Protein AF-A0A6A7BR27-F1 (afdb_monomer_lite)

Sequence (158 aa):
LVDLARLPNAAHLDRIYPQTVAVDVLVAIITISATKTVTLRRRTPEVEMDIVEVLFGDETRSGFTVSFWLAPPNSARGKDGDVQQLRKTLGELRAGDLVLVRNIALHTWKGLVCGQSLARRWARNSTMLINLVDRPTVSESLLLKWERVKTWRDAFVG

Organism: NCBI:txid1314780

pLDDT: mean 91.54, std 7.61, range [58.69, 98.25]

Foldseek 3Di:
DDAPLPDDFQVVQVVPPPDWDWDKDKWFWADKDDWDWDWDPPDVVIFIWIWIWTWTHFLNDGGAIEIETAGPCPDPRVVDPQRVVVVVVSVVDDGGWIKIKGGWIWHDDPRGIYTYWDDCVVDVDTIDIDTCPDQDPDDPVVSVRNVRNNVVSVVPND

Structure (mmCIF, N/CA/C/O backbone):
data_AF-A0A6A7BR27-F1
#
_entry.id   AF-A0A6A7BR27-F1
#
loop_
_atom_site.group_PDB
_atom_site.id
_atom_site.type_symbol
_atom_site.label_atom_id
_atom_site.label_alt_id
_atom_site.label_comp_id
_atom_site.label_asym_id
_atom_site.label_entity_id
_atom_site.label_seq_id
_atom_site.pdbx_PDB_ins_code
_atom_site.Cartn_x
_atom_site.Cartn_y
_atom_site.Cartn_z
_atom_site.occupancy
_atom_site.B_iso_or_equiv
_atom_site.auth_seq_id
_atom_site.auth_comp_id
_atom_site.auth_asym_id
_atom_site.auth_atom_id
_atom_site.pdbx_PDB_model_num
ATOM 1 N N . LEU A 1 1 ? -13.333 4.710 -1.027 1.00 85.62 1 LEU A N 1
ATOM 2 C CA . LEU A 1 1 ? -12.273 3.792 -0.557 1.00 85.62 1 LEU A CA 1
ATOM 3 C C . LEU A 1 1 ? -12.890 2.462 -0.200 1.00 85.62 1 LEU A C 1
ATOM 5 O O . LEU A 1 1 ? -14.071 2.439 0.133 1.00 85.62 1 LEU A O 1
ATOM 9 N N . VAL A 1 2 ? -12.112 1.391 -0.280 1.00 93.88 2 VAL A N 1
ATOM 10 C CA . VAL A 1 2 ? -12.550 0.040 0.080 1.00 93.88 2 VAL A CA 1
ATOM 11 C C . VAL A 1 2 ? -11.876 -0.375 1.387 1.00 93.88 2 VAL A C 1
ATOM 13 O O . VAL A 1 2 ? -10.688 -0.120 1.567 1.00 93.88 2 VAL A O 1
ATOM 16 N N . ASP A 1 3 ? -12.638 -0.992 2.289 1.00 97.06 3 ASP A N 1
ATOM 17 C CA . ASP A 1 3 ? -12.096 -1.622 3.498 1.00 97.06 3 ASP A CA 1
ATOM 18 C C . ASP A 1 3 ? -11.385 -2.930 3.138 1.00 97.06 3 ASP A C 1
ATOM 20 O O . ASP A 1 3 ? -11.852 -3.673 2.267 1.00 97.06 3 ASP A O 1
ATOM 24 N N . LEU A 1 4 ? -10.295 -3.266 3.827 1.00 97.56 4 LEU A N 1
ATOM 25 C CA . LEU A 1 4 ? -9.501 -4.451 3.486 1.00 97.56 4 LEU A CA 1
ATOM 26 C C . LEU A 1 4 ? -10.282 -5.770 3.628 1.00 97.56 4 LEU A C 1
ATOM 28 O O . LEU A 1 4 ? -10.051 -6.712 2.864 1.00 97.56 4 LEU A O 1
ATOM 32 N N . ALA A 1 5 ? -11.248 -5.846 4.545 1.00 96.88 5 ALA A N 1
ATOM 33 C CA . ALA A 1 5 ? -12.137 -7.003 4.679 1.00 96.88 5 ALA A CA 1
ATOM 34 C C . ALA A 1 5 ? -13.110 -7.177 3.497 1.00 96.88 5 ALA A C 1
ATOM 36 O O . ALA A 1 5 ? -13.646 -8.264 3.297 1.00 96.88 5 ALA A O 1
ATOM 37 N N . ARG A 1 6 ? -13.338 -6.123 2.702 1.00 96.81 6 ARG A N 1
ATOM 38 C CA . ARG A 1 6 ? -14.268 -6.120 1.561 1.00 96.81 6 ARG A CA 1
ATOM 39 C C . ARG A 1 6 ? -13.585 -6.381 0.221 1.00 96.81 6 ARG A C 1
ATOM 41 O O . ARG A 1 6 ? -14.256 -6.359 -0.811 1.00 96.81 6 ARG A O 1
ATOM 48 N N . LEU A 1 7 ? -12.271 -6.608 0.217 1.00 96.81 7 LEU A N 1
ATOM 49 C CA . LEU A 1 7 ? -11.561 -7.010 -0.992 1.00 96.81 7 LEU A CA 1
ATOM 50 C C . LEU A 1 7 ? -12.117 -8.350 -1.513 1.00 96.81 7 LEU A C 1
ATOM 52 O O . LEU A 1 7 ? -12.438 -9.230 -0.709 1.00 96.81 7 LEU A O 1
ATOM 56 N N . PRO A 1 8 ? -12.223 -8.532 -2.843 1.00 96.38 8 PRO A N 1
ATOM 57 C CA . PRO A 1 8 ? -12.623 -9.811 -3.420 1.00 96.38 8 PRO A CA 1
ATOM 58 C C . PRO A 1 8 ? -11.665 -10.917 -2.978 1.00 96.38 8 PRO A C 1
ATOM 60 O O . PRO A 1 8 ? -10.472 -10.680 -2.804 1.00 96.38 8 PRO A O 1
ATOM 63 N N . ASN A 1 9 ? -12.181 -12.135 -2.816 1.00 95.81 9 ASN A N 1
ATOM 64 C CA . ASN A 1 9 ? -11.347 -13.284 -2.478 1.00 95.81 9 ASN A CA 1
ATOM 65 C C . ASN A 1 9 ? -10.515 -13.765 -3.685 1.00 95.81 9 ASN A C 1
ATOM 67 O O . ASN A 1 9 ? -10.783 -13.408 -4.834 1.00 95.81 9 ASN A O 1
ATOM 71 N N . ALA A 1 10 ? -9.518 -14.607 -3.410 1.00 96.06 10 ALA A N 1
ATOM 72 C CA . ALA A 1 10 ? -8.617 -15.159 -4.421 1.00 96.06 10 ALA A CA 1
ATOM 73 C C . ALA A 1 10 ? -9.360 -15.897 -5.547 1.00 96.06 10 ALA A C 1
ATOM 75 O O . ALA A 1 10 ? -9.119 -15.633 -6.719 1.00 96.06 10 ALA A O 1
ATOM 76 N N . ALA A 1 11 ? -10.336 -16.745 -5.199 1.00 96.31 11 ALA A N 1
ATOM 77 C CA . ALA A 1 11 ? -11.111 -17.504 -6.182 1.00 96.31 11 ALA A CA 1
ATOM 78 C C . ALA A 1 11 ? -11.867 -16.597 -7.170 1.00 96.31 11 ALA A C 1
ATOM 80 O O . ALA A 1 11 ? -11.979 -16.913 -8.354 1.00 96.31 11 ALA A O 1
ATOM 81 N N . HIS A 1 12 ? -12.375 -15.456 -6.699 1.00 95.88 12 HIS A N 1
ATOM 82 C CA . HIS A 1 12 ? -13.001 -14.465 -7.563 1.00 95.88 12 HIS A CA 1
ATOM 83 C C . HIS A 1 12 ? -11.985 -13.811 -8.503 1.00 95.88 12 HIS A C 1
ATOM 85 O O . HIS A 1 12 ? -12.254 -13.729 -9.699 1.00 95.88 12 HIS A O 1
ATOM 91 N N . LEU A 1 13 ? -10.832 -13.377 -7.983 1.00 96.06 13 LEU A N 1
ATOM 92 C CA . LEU A 1 13 ? -9.771 -12.758 -8.787 1.00 96.06 13 LEU A CA 1
ATOM 93 C C . LEU A 1 13 ? -9.234 -13.710 -9.864 1.00 96.06 13 LEU A C 1
ATOM 95 O O . LEU A 1 13 ? -9.057 -13.300 -11.010 1.00 96.06 13 LEU A O 1
ATOM 99 N N . ASP A 1 14 ? -9.054 -14.984 -9.524 1.00 95.12 14 ASP A N 1
ATOM 100 C CA . ASP A 1 14 ? -8.594 -16.011 -10.462 1.00 95.12 14 ASP A CA 1
ATOM 101 C C . ASP A 1 14 ? -9.625 -16.257 -11.573 1.00 95.12 14 ASP A C 1
ATOM 103 O O . ASP A 1 14 ? -9.264 -16.431 -12.735 1.00 95.12 14 ASP A O 1
ATOM 107 N N . ARG A 1 15 ? -10.924 -16.211 -11.243 1.00 96.38 15 ARG A N 1
ATOM 108 C CA . ARG A 1 15 ? -12.015 -16.416 -12.208 1.00 96.38 15 ARG A CA 1
ATOM 109 C C . ARG A 1 15 ? -12.123 -15.299 -13.245 1.00 96.38 15 ARG A C 1
ATOM 111 O O . ARG A 1 15 ? -12.536 -15.568 -14.370 1.00 96.38 15 ARG A O 1
ATOM 118 N N . ILE A 1 16 ? -11.834 -14.057 -12.867 1.00 94.44 16 ILE A N 1
ATOM 119 C CA . ILE A 1 16 ? -11.962 -12.901 -13.769 1.00 94.44 16 ILE A CA 1
ATOM 120 C C . ILE A 1 16 ? -10.686 -12.633 -14.573 1.00 94.44 16 ILE A C 1
ATOM 122 O O . ILE A 1 16 ? -10.695 -11.776 -15.453 1.00 94.44 16 ILE A O 1
ATOM 126 N N . TYR A 1 17 ? -9.596 -13.356 -14.308 1.00 88.94 17 TYR A N 1
ATOM 127 C CA . TYR A 1 17 ? -8.353 -13.227 -15.062 1.00 88.94 17 TYR A CA 1
ATOM 128 C C . TYR A 1 17 ? -8.597 -13.399 -16.580 1.00 88.94 17 TYR A C 1
ATOM 130 O O . TYR A 1 17 ? -9.304 -14.326 -16.979 1.00 88.94 17 TYR A O 1
ATOM 138 N N . PRO A 1 18 ? -8.026 -12.543 -17.456 1.00 89.38 18 PRO A N 1
ATOM 139 C CA . PRO A 1 18 ? -6.975 -11.549 -17.204 1.00 89.38 18 PRO A CA 1
ATOM 140 C C . PRO A 1 18 ? -7.460 -10.163 -16.738 1.00 89.38 18 PRO A C 1
ATOM 142 O O . PRO A 1 18 ? -6.651 -9.239 -16.658 1.00 89.38 18 PRO A O 1
ATOM 145 N N . GLN A 1 19 ? -8.747 -9.976 -16.433 1.00 91.19 19 GLN A N 1
ATOM 146 C CA . GLN A 1 19 ? -9.256 -8.702 -15.925 1.00 91.19 19 GLN A CA 1
ATOM 147 C C . GLN A 1 19 ? -8.707 -8.420 -14.519 1.00 91.19 19 GLN A C 1
ATOM 149 O O . GLN A 1 19 ? -8.888 -9.202 -13.590 1.00 91.19 19 GLN A O 1
ATOM 154 N N . THR A 1 20 ? -8.048 -7.274 -14.350 1.00 89.88 20 THR A N 1
ATOM 155 C CA . THR A 1 20 ? -7.496 -6.834 -13.061 1.00 89.88 20 THR A CA 1
ATOM 156 C C . THR A 1 20 ? -8.455 -5.887 -12.346 1.00 89.88 20 THR A C 1
ATOM 158 O O . THR A 1 20 ? -8.962 -4.936 -12.940 1.00 89.88 20 THR A O 1
ATOM 161 N N . VAL A 1 21 ? -8.657 -6.105 -11.046 1.00 93.62 21 VAL A N 1
ATOM 162 C CA . VAL A 1 21 ? -9.364 -5.163 -10.167 1.00 93.62 21 VAL A CA 1
ATOM 163 C C . VAL A 1 21 ? -8.352 -4.178 -9.592 1.00 93.62 21 VAL A C 1
ATOM 165 O O . VAL A 1 21 ? -7.338 -4.600 -9.041 1.00 93.62 21 VAL A O 1
ATOM 168 N N . ALA A 1 22 ? -8.628 -2.878 -9.703 1.00 94.00 22 ALA A N 1
ATOM 169 C CA . ALA A 1 22 ? -7.844 -1.831 -9.053 1.00 94.00 22 ALA A CA 1
ATOM 170 C C . ALA A 1 22 ? -8.644 -1.194 -7.910 1.00 94.00 22 ALA A C 1
ATOM 172 O O . ALA A 1 22 ? -9.835 -0.921 -8.072 1.00 94.00 22 ALA A O 1
ATOM 173 N N . VAL A 1 23 ? -8.000 -0.957 -6.767 1.00 95.88 23 VAL A N 1
ATOM 174 C CA . VAL A 1 23 ? -8.645 -0.399 -5.569 1.00 95.88 23 VAL A CA 1
ATOM 175 C C . VAL A 1 23 ? -7.879 0.787 -4.989 1.00 95.88 23 VAL A C 1
ATOM 177 O O . VAL A 1 23 ? -6.659 0.889 -5.132 1.00 95.88 23 VAL A O 1
ATOM 180 N N . ASP A 1 24 ? -8.623 1.645 -4.289 1.00 96.56 24 ASP A N 1
ATOM 181 C CA . ASP A 1 24 ? -8.106 2.733 -3.458 1.00 96.56 24 ASP A CA 1
ATOM 182 C C . ASP A 1 24 ? -8.406 2.412 -1.984 1.00 96.56 24 ASP A C 1
ATOM 184 O O . ASP A 1 24 ? -9.570 2.186 -1.620 1.00 96.56 24 ASP A O 1
ATOM 188 N N . VAL A 1 25 ? -7.379 2.425 -1.131 1.00 97.12 25 VAL A N 1
ATOM 189 C CA . VAL A 1 25 ? -7.465 2.048 0.291 1.00 97.12 25 VAL A CA 1
ATOM 190 C C . VAL A 1 25 ? -6.792 3.094 1.184 1.00 97.12 25 VAL A C 1
ATOM 192 O O . VAL A 1 25 ? -5.785 3.686 0.800 1.00 97.12 25 VAL A O 1
ATOM 195 N N . LEU A 1 26 ? -7.349 3.314 2.378 1.00 97.56 26 LEU A N 1
ATOM 196 C CA . LEU A 1 26 ? -6.702 4.068 3.457 1.00 97.56 26 LEU A CA 1
ATOM 197 C C . LEU A 1 26 ? -6.371 3.077 4.559 1.00 97.56 26 LEU A C 1
ATOM 199 O O . LEU A 1 26 ? -7.265 2.401 5.065 1.00 97.56 26 LEU A O 1
ATOM 203 N N . VAL A 1 27 ? -5.087 2.975 4.865 1.00 98.06 27 VAL A N 1
ATOM 204 C CA . VAL A 1 27 ? -4.505 1.901 5.669 1.00 98.06 27 VAL A CA 1
ATOM 205 C C . VAL A 1 27 ? -3.340 2.446 6.484 1.00 98.06 27 VAL A C 1
ATOM 207 O O . VAL A 1 27 ? -2.741 3.455 6.114 1.00 98.06 27 VAL A O 1
ATOM 210 N N . ALA A 1 28 ? -2.997 1.769 7.571 1.00 97.75 28 ALA A N 1
ATOM 211 C CA . ALA A 1 28 ? -1.753 2.007 8.282 1.00 97.75 28 ALA A CA 1
ATOM 212 C C . ALA A 1 28 ? -0.674 1.012 7.838 1.00 97.75 28 ALA A C 1
ATOM 214 O O . ALA A 1 28 ? -0.958 -0.136 7.469 1.00 97.75 28 ALA A O 1
ATOM 215 N N . ILE A 1 29 ? 0.577 1.466 7.863 1.00 97.81 29 ILE A N 1
ATOM 216 C CA . ILE A 1 29 ? 1.750 0.642 7.582 1.00 97.81 29 ILE A CA 1
ATOM 217 C C . ILE A 1 29 ? 2.083 -0.186 8.816 1.00 97.81 29 ILE A C 1
ATOM 219 O O . ILE A 1 29 ? 2.380 0.359 9.876 1.00 97.81 29 ILE A O 1
ATOM 223 N N . ILE A 1 30 ? 2.091 -1.506 8.658 1.00 97.50 30 ILE A N 1
ATOM 224 C CA . ILE A 1 30 ? 2.546 -2.438 9.691 1.00 97.50 30 ILE A CA 1
ATOM 225 C C . ILE A 1 30 ? 4.060 -2.616 9.570 1.00 97.50 30 ILE A C 1
ATOM 227 O O . ILE A 1 30 ? 4.791 -2.412 10.531 1.00 97.50 30 ILE A O 1
ATOM 231 N N . THR A 1 31 ? 4.548 -2.962 8.377 1.00 97.31 31 THR A N 1
ATOM 232 C CA . THR A 1 31 ? 5.983 -3.112 8.105 1.00 97.31 31 THR A CA 1
ATOM 233 C C . THR A 1 31 ? 6.327 -2.742 6.669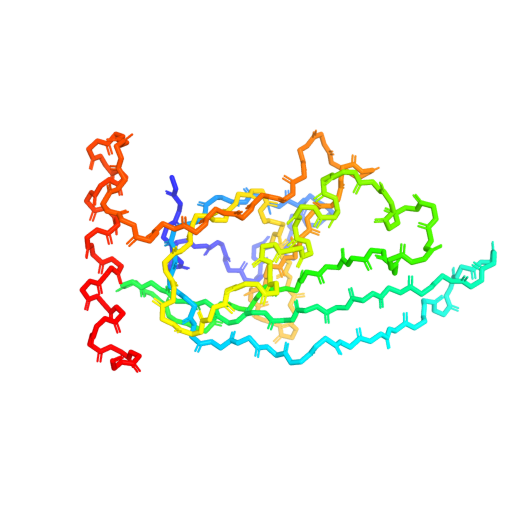 1.00 97.31 31 THR A C 1
ATOM 235 O O . THR A 1 31 ? 5.506 -2.853 5.758 1.00 97.31 31 THR A O 1
ATOM 238 N N . ILE A 1 32 ? 7.577 -2.328 6.466 1.00 97.44 32 ILE A N 1
ATOM 239 C CA . ILE A 1 32 ? 8.175 -2.092 5.151 1.00 97.44 32 ILE A CA 1
ATOM 240 C C . ILE A 1 32 ? 9.397 -3.001 5.050 1.00 97.44 32 ILE A C 1
ATOM 242 O O . ILE A 1 32 ? 10.280 -2.962 5.905 1.00 97.44 32 ILE A O 1
ATOM 246 N N . SER A 1 33 ? 9.439 -3.843 4.023 1.00 96.38 33 SER A N 1
ATOM 247 C CA . SER A 1 33 ? 10.587 -4.706 3.750 1.00 96.38 33 SER A CA 1
ATOM 248 C C . SER A 1 33 ? 11.710 -3.921 3.081 1.00 96.38 33 SER A C 1
ATOM 250 O O . SER A 1 33 ? 11.458 -2.980 2.328 1.00 96.38 33 SER A O 1
ATOM 252 N N . ALA A 1 34 ? 12.953 -4.355 3.299 1.00 93.38 34 ALA A N 1
ATOM 253 C CA . ALA A 1 34 ? 14.100 -3.807 2.585 1.00 93.38 34 ALA A CA 1
ATOM 254 C C . ALA A 1 34 ? 13.925 -3.946 1.063 1.00 93.38 34 ALA A C 1
ATOM 256 O O . ALA A 1 34 ? 13.432 -4.969 0.576 1.00 93.38 34 ALA A O 1
ATOM 257 N N . THR A 1 35 ? 14.355 -2.924 0.322 1.00 94.81 35 THR A N 1
ATOM 258 C CA . THR A 1 35 ? 14.321 -2.917 -1.142 1.00 94.81 35 THR A CA 1
ATOM 259 C C . THR A 1 35 ? 15.156 -4.064 -1.703 1.00 94.81 35 THR A C 1
ATOM 261 O O . THR A 1 35 ? 16.328 -4.213 -1.358 1.00 94.81 35 THR A O 1
ATOM 264 N N . LYS A 1 36 ? 14.565 -4.859 -2.596 1.00 94.44 36 LYS A N 1
ATOM 265 C CA . LYS A 1 36 ? 15.230 -5.963 -3.299 1.00 94.44 36 LYS A CA 1
ATOM 266 C C . LYS A 1 36 ? 15.354 -5.617 -4.777 1.00 94.44 36 LYS A C 1
ATOM 268 O O . LYS A 1 36 ? 14.340 -5.356 -5.417 1.00 94.44 36 LYS A O 1
ATOM 273 N N . THR A 1 37 ? 16.556 -5.675 -5.337 1.00 93.12 37 THR A N 1
ATOM 274 C CA . THR A 1 37 ? 16.752 -5.561 -6.789 1.00 93.12 37 THR A CA 1
ATOM 275 C C . THR A 1 37 ? 16.692 -6.950 -7.421 1.00 93.12 37 THR A C 1
ATOM 277 O O . THR A 1 37 ? 17.334 -7.887 -6.946 1.00 93.12 37 THR A O 1
ATOM 280 N N . VAL A 1 38 ? 15.895 -7.105 -8.478 1.00 92.38 38 VAL A N 1
ATOM 281 C CA . VAL A 1 38 ? 15.713 -8.368 -9.200 1.00 92.38 38 VAL A CA 1
ATOM 282 C C . VAL A 1 38 ? 15.909 -8.186 -10.700 1.00 92.38 38 VAL A C 1
ATOM 284 O O . VAL A 1 38 ? 15.449 -7.209 -11.290 1.00 92.38 38 VAL A O 1
ATOM 287 N N . THR A 1 39 ? 16.523 -9.178 -11.339 1.00 91.00 39 THR A N 1
ATOM 288 C CA . THR A 1 39 ? 16.685 -9.226 -12.797 1.00 91.00 39 THR A CA 1
ATOM 289 C C . THR A 1 39 ? 15.545 -10.023 -13.429 1.00 91.00 39 THR A C 1
ATOM 291 O O . THR A 1 39 ? 15.306 -11.191 -13.102 1.00 91.00 39 THR A O 1
ATOM 294 N N . LEU A 1 40 ? 14.813 -9.408 -14.358 1.00 87.88 40 LEU A N 1
ATOM 295 C CA . LEU A 1 40 ? 13.706 -10.048 -15.064 1.00 87.88 40 LEU A CA 1
ATOM 296 C C . LEU A 1 40 ? 14.236 -11.009 -16.142 1.00 87.88 40 LEU A C 1
ATOM 298 O O . LEU A 1 40 ? 14.568 -10.595 -17.249 1.00 87.88 40 LEU A O 1
ATOM 302 N N . ARG A 1 41 ? 14.222 -12.313 -15.838 1.00 77.69 41 ARG A N 1
ATOM 303 C CA . ARG A 1 41 ? 14.815 -13.414 -16.635 1.00 77.69 41 ARG A CA 1
ATOM 304 C C . ARG A 1 41 ? 14.304 -13.610 -18.077 1.00 77.69 41 ARG A C 1
ATOM 306 O O . ARG A 1 41 ? 14.809 -14.477 -18.776 1.00 77.69 41 ARG A O 1
ATOM 313 N N . ARG A 1 42 ? 13.262 -12.899 -18.525 1.00 71.56 42 ARG A N 1
ATOM 314 C CA . ARG A 1 42 ? 12.592 -13.131 -19.829 1.00 71.56 42 ARG A CA 1
ATOM 315 C C . ARG A 1 42 ? 12.475 -11.876 -20.700 1.00 71.56 42 ARG A C 1
ATOM 317 O O . ARG A 1 42 ? 11.532 -11.748 -21.479 1.00 71.56 42 ARG A O 1
ATOM 324 N N . ARG A 1 43 ? 13.389 -10.917 -20.554 1.00 68.94 43 ARG A N 1
ATOM 325 C CA . ARG A 1 43 ? 13.490 -9.763 -21.458 1.00 68.94 43 ARG A CA 1
ATOM 326 C C . ARG A 1 43 ? 14.897 -9.676 -22.037 1.00 68.94 43 ARG A C 1
ATOM 328 O O . ARG A 1 43 ? 15.858 -9.862 -21.304 1.00 68.94 43 ARG A O 1
ATOM 335 N N . THR A 1 44 ? 14.981 -9.387 -23.334 1.00 65.44 44 THR A N 1
ATOM 336 C CA . THR A 1 44 ? 16.229 -9.075 -24.038 1.00 65.44 44 THR A CA 1
ATOM 337 C C . THR A 1 44 ? 16.120 -7.635 -24.551 1.00 65.44 44 THR A C 1
ATOM 339 O O . THR A 1 44 ? 15.218 -7.364 -25.348 1.00 65.44 44 THR A O 1
ATOM 342 N N . PRO A 1 45 ? 16.963 -6.694 -24.087 1.00 75.56 45 PRO A N 1
ATOM 343 C CA . PRO A 1 45 ? 17.985 -6.854 -23.043 1.00 75.56 45 PRO A CA 1
ATOM 344 C C . PRO A 1 45 ? 17.383 -7.144 -21.655 1.00 75.56 45 PRO A C 1
ATOM 346 O O . PRO A 1 45 ? 16.198 -6.876 -21.424 1.00 75.56 45 PRO A O 1
ATOM 349 N N . GLU A 1 46 ? 18.199 -7.699 -20.751 1.00 81.31 46 GLU A N 1
ATOM 350 C CA . GLU A 1 46 ? 17.815 -7.934 -19.355 1.00 81.31 46 GLU A CA 1
ATOM 351 C C . GLU A 1 46 ? 17.356 -6.627 -18.701 1.00 81.31 46 GLU A C 1
ATOM 353 O O . GLU A 1 46 ? 17.895 -5.549 -18.956 1.00 81.31 46 GLU A O 1
ATOM 358 N N . VAL A 1 47 ? 16.314 -6.713 -17.874 1.00 85.81 47 VAL A N 1
ATOM 359 C CA . VAL A 1 47 ? 15.741 -5.545 -17.200 1.00 85.81 47 VAL A CA 1
ATOM 360 C C . VAL A 1 47 ? 15.748 -5.792 -15.704 1.00 85.81 47 VAL A C 1
ATOM 362 O O . VAL A 1 47 ? 15.093 -6.720 -15.234 1.00 85.81 47 VAL A O 1
ATOM 365 N N . GLU A 1 48 ? 16.437 -4.933 -14.968 1.00 91.19 48 GLU A N 1
ATOM 366 C CA . GLU A 1 48 ? 16.381 -4.894 -13.510 1.00 91.19 48 GLU A CA 1
ATOM 367 C C . GLU A 1 48 ? 15.152 -4.121 -13.019 1.00 91.19 48 GLU A C 1
ATOM 369 O O . GLU A 1 48 ? 14.656 -3.209 -13.692 1.00 91.19 48 GLU A O 1
ATOM 374 N N . MET A 1 49 ? 14.657 -4.495 -11.842 1.00 92.31 49 MET A N 1
ATOM 375 C CA . MET A 1 49 ? 13.596 -3.810 -11.107 1.00 92.31 49 MET A CA 1
ATOM 376 C C . MET A 1 49 ? 13.908 -3.829 -9.615 1.00 92.31 49 MET A C 1
ATOM 378 O O . MET A 1 49 ? 14.364 -4.843 -9.095 1.00 92.31 49 MET A O 1
ATOM 382 N N . ASP A 1 50 ? 13.582 -2.744 -8.927 1.00 94.38 50 ASP A N 1
ATOM 383 C CA . ASP A 1 50 ? 13.544 -2.700 -7.471 1.00 94.38 50 ASP A CA 1
ATOM 384 C C . ASP A 1 50 ? 12.139 -3.063 -6.986 1.00 94.38 50 ASP A C 1
ATOM 386 O O . ASP A 1 50 ? 11.138 -2.605 -7.543 1.00 94.38 50 ASP A O 1
ATOM 390 N N . ILE A 1 51 ? 12.065 -3.869 -5.933 1.00 95.62 51 ILE A N 1
ATOM 391 C CA . ILE A 1 51 ? 10.827 -4.273 -5.275 1.00 95.62 51 ILE A CA 1
ATOM 392 C C . ILE A 1 51 ? 10.871 -3.806 -3.825 1.00 95.62 51 ILE A C 1
ATOM 394 O O . ILE A 1 51 ? 11.804 -4.136 -3.092 1.00 95.62 51 ILE A O 1
ATOM 398 N N . VAL A 1 52 ? 9.830 -3.090 -3.407 1.00 96.94 52 VAL A N 1
ATOM 399 C CA . VAL A 1 52 ? 9.560 -2.771 -2.000 1.00 96.94 52 VAL A CA 1
ATOM 400 C C . VAL A 1 52 ? 8.253 -3.448 -1.607 1.00 96.94 52 VAL A C 1
ATOM 402 O O . VAL A 1 52 ? 7.222 -3.217 -2.236 1.00 96.94 52 VAL A O 1
ATOM 405 N N . GLU A 1 53 ? 8.284 -4.306 -0.592 1.00 97.44 53 GLU A N 1
ATOM 406 C CA . GLU A 1 53 ? 7.088 -4.983 -0.077 1.00 97.44 53 GLU A CA 1
ATOM 407 C C . GLU A 1 53 ? 6.612 -4.270 1.186 1.00 97.44 53 GLU A C 1
ATOM 409 O O . GLU A 1 53 ? 7.369 -4.143 2.149 1.00 97.44 53 GLU A O 1
ATOM 414 N N . VAL A 1 54 ? 5.362 -3.812 1.187 1.00 98.25 54 VAL A N 1
ATOM 415 C CA . VAL A 1 54 ? 4.750 -3.132 2.334 1.00 98.25 54 VAL A CA 1
ATOM 416 C C . VAL A 1 54 ? 3.582 -3.962 2.841 1.00 98.25 54 VAL A C 1
ATOM 418 O O . VAL A 1 54 ? 2.745 -4.419 2.059 1.00 98.25 54 VAL A O 1
ATOM 421 N N . LEU A 1 55 ? 3.534 -4.164 4.154 1.00 98.00 55 LEU A N 1
ATOM 422 C CA . LEU A 1 55 ? 2.430 -4.816 4.837 1.00 98.00 55 LEU A CA 1
ATOM 423 C C . LEU A 1 55 ? 1.491 -3.755 5.403 1.00 98.00 55 LEU A C 1
ATOM 425 O O . LEU A 1 55 ? 1.893 -2.946 6.238 1.00 98.00 55 LEU A O 1
ATOM 429 N N . PHE A 1 56 ? 0.238 -3.791 4.972 1.00 98.19 56 PHE A N 1
ATOM 430 C CA . PHE A 1 56 ? -0.797 -2.863 5.400 1.00 98.19 56 PHE A CA 1
ATOM 431 C C . PHE A 1 56 ? -1.844 -3.532 6.294 1.00 98.19 56 PHE A C 1
ATOM 433 O O . PHE A 1 56 ? -2.068 -4.750 6.238 1.00 98.19 56 PHE A O 1
ATOM 440 N N . GLY A 1 57 ? -2.528 -2.704 7.080 1.00 97.88 57 GLY A N 1
ATOM 441 C CA . GLY A 1 57 ? -3.733 -3.076 7.810 1.00 97.88 57 GLY A CA 1
ATOM 442 C C . GLY A 1 57 ? -4.682 -1.901 8.015 1.00 97.88 57 GLY A C 1
ATOM 443 O O . GLY A 1 57 ? -4.301 -0.737 7.886 1.00 97.88 57 GLY A O 1
ATOM 444 N N . ASP A 1 58 ? -5.933 -2.227 8.309 1.00 97.88 58 ASP A N 1
ATOM 445 C CA . ASP A 1 58 ? -6.964 -1.289 8.732 1.00 97.88 58 ASP A CA 1
ATOM 446 C C . ASP A 1 58 ? -7.807 -1.903 9.861 1.00 97.88 58 ASP A C 1
ATOM 448 O O . ASP A 1 58 ? -7.572 -3.035 10.290 1.00 97.88 58 ASP A O 1
ATOM 452 N N . GLU A 1 59 ? -8.817 -1.170 10.328 1.00 97.50 59 GLU A N 1
ATOM 453 C CA . GLU A 1 59 ? -9.713 -1.598 11.404 1.00 97.50 59 GLU A CA 1
ATOM 454 C C . GLU A 1 59 ? -10.526 -2.862 11.085 1.00 97.50 59 GLU A C 1
ATOM 456 O O . GLU A 1 59 ? -11.159 -3.428 11.973 1.00 97.50 59 GLU A O 1
ATOM 461 N N . THR A 1 60 ? -10.541 -3.298 9.823 1.00 97.62 60 THR A N 1
ATOM 462 C CA . THR A 1 60 ? -11.332 -4.439 9.353 1.00 97.62 60 THR A CA 1
ATOM 463 C C . THR A 1 60 ? -10.488 -5.682 9.098 1.00 97.62 60 THR A C 1
ATOM 465 O O . THR A 1 60 ? -10.985 -6.799 9.248 1.00 97.62 60 THR A O 1
ATOM 468 N N . ARG A 1 61 ? -9.227 -5.517 8.686 1.00 96.75 61 ARG A N 1
ATOM 469 C CA . ARG A 1 61 ? -8.315 -6.619 8.377 1.00 96.75 61 ARG A CA 1
ATOM 470 C C . ARG A 1 61 ? -6.864 -6.141 8.352 1.00 96.75 61 ARG A C 1
ATOM 472 O O . ARG A 1 61 ? -6.546 -5.096 7.796 1.00 96.75 61 ARG A O 1
ATOM 479 N N . SER A 1 62 ? -5.960 -6.976 8.855 1.00 96.19 62 SER A N 1
ATOM 480 C CA . SER A 1 62 ? -4.511 -6.809 8.709 1.00 96.19 62 SER A CA 1
ATOM 481 C C . SER A 1 62 ? -3.913 -7.831 7.735 1.00 96.19 62 SER A C 1
ATOM 483 O O . SER A 1 62 ? -4.592 -8.743 7.249 1.00 96.19 62 SER A O 1
ATOM 485 N N . GLY A 1 63 ? -2.626 -7.671 7.426 1.00 95.12 63 GLY A N 1
ATOM 486 C CA . GLY A 1 63 ? -1.881 -8.646 6.633 1.00 95.12 63 GLY A CA 1
ATOM 487 C C . GLY A 1 63 ? -2.047 -8.489 5.120 1.00 95.12 63 GLY A C 1
ATOM 488 O O . GLY A 1 63 ? -1.859 -9.453 4.381 1.00 95.12 63 GLY A O 1
ATOM 489 N N . PHE A 1 64 ? -2.428 -7.302 4.638 1.00 97.69 64 PHE A N 1
ATOM 490 C CA . PHE A 1 64 ? -2.537 -7.037 3.205 1.00 97.69 64 PHE A CA 1
ATOM 491 C C . PHE A 1 64 ? -1.185 -6.587 2.643 1.00 97.69 64 PHE A C 1
ATOM 493 O O . PHE A 1 64 ? -0.752 -5.457 2.865 1.00 97.69 64 PHE A O 1
ATOM 500 N N . THR A 1 65 ? -0.497 -7.478 1.930 1.00 97.94 65 THR A N 1
ATOM 501 C CA . THR A 1 65 ? 0.812 -7.184 1.331 1.00 97.94 65 THR A CA 1
ATOM 502 C C . THR A 1 65 ? 0.661 -6.542 -0.042 1.00 97.94 65 THR A C 1
ATOM 504 O O . THR A 1 65 ? -0.046 -7.065 -0.907 1.00 97.94 65 THR A O 1
ATOM 507 N N . VAL A 1 66 ? 1.379 -5.442 -0.265 1.00 98.06 66 VAL A N 1
ATOM 508 C CA . VAL A 1 66 ? 1.485 -4.777 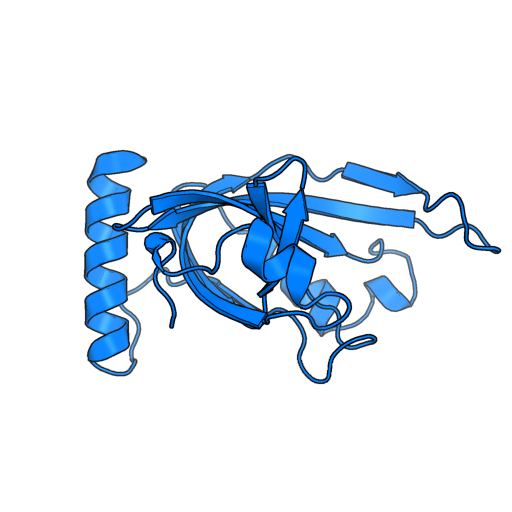-1.565 1.00 98.06 66 VAL A CA 1
ATOM 509 C C . VAL A 1 66 ? 2.944 -4.734 -2.000 1.00 98.06 66 VAL A C 1
ATOM 511 O O . VAL A 1 66 ? 3.805 -4.238 -1.274 1.00 98.06 66 VAL A O 1
ATOM 514 N N . SER A 1 67 ? 3.216 -5.225 -3.207 1.00 97.31 67 SER A N 1
ATOM 515 C CA . SER A 1 67 ? 4.534 -5.119 -3.839 1.00 97.31 67 SER A CA 1
ATOM 516 C C . SER A 1 67 ? 4.605 -3.889 -4.748 1.00 97.31 67 SER A C 1
ATOM 518 O O . SER A 1 67 ? 3.824 -3.769 -5.700 1.00 97.31 67 SER A O 1
ATOM 520 N N . PHE A 1 68 ? 5.556 -2.998 -4.488 1.00 96.31 68 PHE A N 1
ATOM 521 C CA . PHE A 1 68 ? 5.858 -1.840 -5.322 1.00 96.31 68 PHE A CA 1
ATOM 522 C C . PHE A 1 68 ? 7.028 -2.160 -6.243 1.00 96.31 68 PHE A C 1
ATOM 524 O O . PHE A 1 68 ? 8.137 -2.398 -5.774 1.00 96.31 68 PHE A O 1
ATOM 531 N N . TRP A 1 69 ? 6.774 -2.162 -7.549 1.00 93.81 69 TRP A N 1
ATOM 532 C CA . TRP A 1 69 ? 7.762 -2.469 -8.581 1.00 93.81 69 TRP A CA 1
ATOM 533 C C . TRP A 1 69 ? 8.239 -1.177 -9.230 1.00 93.81 69 TRP A C 1
ATOM 535 O O . TRP A 1 69 ? 7.476 -0.497 -9.921 1.00 93.81 69 TRP A O 1
ATOM 545 N N . LEU A 1 70 ? 9.508 -0.847 -9.025 1.00 92.44 70 LEU A N 1
ATOM 546 C CA . LEU A 1 70 ? 10.113 0.405 -9.452 1.00 92.44 70 LEU A CA 1
ATOM 547 C C . LEU A 1 70 ? 11.241 0.119 -10.437 1.00 92.44 70 LEU A C 1
ATOM 549 O O . LEU A 1 70 ? 12.059 -0.776 -10.236 1.00 92.44 70 LEU A O 1
ATOM 553 N N . ALA A 1 71 ? 11.326 0.916 -11.497 1.00 90.75 71 ALA A N 1
ATOM 554 C CA . ALA A 1 71 ? 12.515 0.885 -12.336 1.00 90.75 71 ALA A CA 1
ATOM 555 C C . ALA A 1 71 ? 13.733 1.390 -11.528 1.00 90.75 71 ALA A C 1
ATOM 557 O O . ALA A 1 71 ? 13.571 2.333 -10.740 1.00 90.75 71 ALA A O 1
ATOM 558 N N . PRO A 1 72 ? 14.939 0.817 -11.717 1.00 87.00 72 PRO A N 1
ATOM 559 C CA . PRO A 1 72 ? 16.145 1.253 -11.017 1.00 87.00 72 PRO A CA 1
ATOM 560 C C . PRO A 1 72 ? 16.419 2.737 -11.278 1.00 87.00 72 PRO A C 1
ATOM 562 O O . PRO A 1 72 ? 16.190 3.191 -12.406 1.00 87.00 72 PRO A O 1
ATOM 565 N N . PRO A 1 73 ? 16.943 3.493 -10.299 1.00 85.56 73 PRO A N 1
ATOM 566 C CA . PRO A 1 73 ? 17.046 4.954 -10.375 1.00 85.56 73 PRO A CA 1
ATOM 567 C C . PRO A 1 73 ? 17.928 5.431 -11.539 1.00 85.56 73 PRO A C 1
ATOM 569 O O . PRO A 1 73 ? 17.663 6.473 -12.133 1.00 85.56 73 PRO A O 1
ATOM 572 N N . ASN A 1 74 ? 18.922 4.626 -11.924 1.00 84.19 74 ASN A N 1
ATOM 573 C CA . ASN A 1 74 ? 19.854 4.937 -13.010 1.00 84.19 74 ASN A CA 1
ATOM 574 C C . ASN A 1 74 ? 19.297 4.622 -14.410 1.00 84.19 74 ASN A C 1
ATOM 576 O O . ASN A 1 74 ? 19.898 5.000 -15.415 1.00 84.19 74 ASN A O 1
ATOM 580 N N . SER A 1 75 ? 18.148 3.950 -14.506 1.00 85.00 75 SER A N 1
ATOM 581 C CA . SER A 1 75 ? 17.513 3.646 -15.789 1.00 85.00 75 SER A CA 1
ATOM 582 C C . SER A 1 75 ? 16.717 4.846 -16.318 1.00 85.00 75 SER A C 1
ATOM 584 O O . SER A 1 75 ? 16.209 5.655 -15.544 1.00 85.00 75 SER A O 1
ATOM 586 N N . ALA A 1 76 ? 16.523 4.941 -17.639 1.00 83.75 76 ALA A N 1
ATOM 587 C CA . ALA A 1 76 ? 15.678 5.988 -18.233 1.00 83.75 76 ALA A CA 1
ATOM 588 C C . ALA A 1 76 ? 14.258 6.010 -17.632 1.00 83.75 76 ALA A C 1
ATOM 590 O O . ALA A 1 76 ? 13.681 7.072 -17.438 1.00 83.75 76 ALA A O 1
ATOM 591 N N . ARG A 1 77 ? 13.725 4.832 -17.276 1.00 81.06 77 ARG A N 1
ATOM 592 C CA . ARG A 1 77 ? 12.424 4.680 -16.606 1.00 81.06 77 ARG A CA 1
ATOM 593 C C . ARG A 1 77 ? 12.464 5.053 -15.130 1.00 81.06 77 ARG A C 1
ATOM 595 O O . ARG A 1 77 ? 11.454 5.477 -14.590 1.00 81.06 77 ARG A O 1
ATOM 602 N N . GLY A 1 78 ? 13.610 4.878 -14.481 1.00 81.62 78 GLY A N 1
ATOM 603 C CA . GLY A 1 78 ? 13.824 5.323 -13.113 1.00 81.62 78 GLY A CA 1
ATOM 604 C C . GLY A 1 78 ? 13.756 6.834 -12.997 1.00 81.62 78 GLY A C 1
ATOM 605 O O . GLY A 1 78 ? 13.339 7.318 -11.963 1.00 81.62 78 GLY A O 1
ATOM 606 N N . LYS A 1 79 ? 14.112 7.576 -14.052 1.00 84.12 79 LYS A N 1
ATOM 607 C CA . LYS A 1 79 ? 14.058 9.047 -14.098 1.00 84.12 79 LYS A CA 1
ATOM 608 C C . LYS A 1 79 ? 12.654 9.618 -14.335 1.00 84.12 79 LYS A C 1
ATOM 610 O O . LYS A 1 79 ? 12.505 10.835 -14.348 1.00 84.12 79 LYS A O 1
ATOM 615 N N . ASP A 1 80 ? 11.647 8.769 -14.537 1.00 86.88 80 ASP A N 1
ATOM 616 C CA . ASP A 1 80 ? 10.256 9.206 -14.645 1.00 86.88 80 ASP A CA 1
ATOM 617 C C . ASP A 1 80 ? 9.797 9.864 -13.333 1.00 86.88 80 ASP A C 1
ATOM 619 O O . ASP A 1 80 ? 10.055 9.341 -12.246 1.00 86.88 80 ASP A O 1
ATOM 623 N N . GLY A 1 81 ? 9.137 11.021 -13.433 1.00 85.75 81 GLY A N 1
ATOM 624 C CA . GLY A 1 81 ? 8.761 11.828 -12.269 1.00 85.75 81 GLY A CA 1
ATOM 625 C C . GLY A 1 81 ? 7.827 11.097 -11.305 1.00 85.75 81 GLY A C 1
ATOM 626 O O . GLY A 1 81 ? 8.034 11.167 -10.094 1.00 85.75 81 GLY A O 1
ATOM 627 N N . ASP A 1 82 ? 6.863 10.328 -11.827 1.00 85.38 82 ASP A N 1
ATOM 628 C CA . ASP A 1 82 ? 5.919 9.564 -11.003 1.00 85.38 82 ASP A CA 1
ATOM 629 C C . ASP A 1 82 ? 6.658 8.436 -10.255 1.00 85.38 82 ASP A C 1
ATOM 631 O O . ASP A 1 82 ? 6.418 8.199 -9.069 1.00 85.38 82 ASP A O 1
ATOM 635 N N . VAL A 1 83 ? 7.607 7.766 -10.924 1.00 88.25 83 VAL A N 1
ATOM 636 C CA . VAL A 1 83 ? 8.442 6.708 -10.323 1.00 88.25 83 VAL A CA 1
ATOM 637 C C . VAL A 1 83 ? 9.377 7.269 -9.250 1.00 88.25 83 VAL A C 1
ATOM 639 O O . VAL A 1 83 ? 9.503 6.663 -8.184 1.00 88.25 83 VAL A O 1
ATOM 642 N N . GLN A 1 84 ? 10.019 8.414 -9.498 1.00 90.25 84 GLN A N 1
ATOM 643 C CA . GLN A 1 84 ? 10.883 9.080 -8.516 1.00 90.25 84 GLN A CA 1
ATOM 644 C C . GLN A 1 84 ? 10.094 9.556 -7.302 1.00 90.25 84 GLN A C 1
ATOM 646 O O . GLN A 1 84 ? 10.531 9.344 -6.172 1.00 90.25 84 GLN A O 1
ATOM 651 N N . GLN A 1 85 ? 8.915 10.141 -7.520 1.00 90.94 85 GLN A N 1
ATOM 652 C CA . GLN A 1 85 ? 8.047 10.575 -6.434 1.00 90.94 85 GLN A CA 1
ATOM 653 C C . GLN A 1 85 ? 7.604 9.385 -5.581 1.00 90.94 85 GLN A C 1
ATOM 655 O O . GLN A 1 85 ? 7.751 9.426 -4.364 1.00 90.94 85 GLN A O 1
ATOM 660 N N . LEU A 1 86 ? 7.141 8.296 -6.204 1.00 92.38 86 LEU A N 1
ATOM 661 C CA . LEU A 1 86 ? 6.744 7.087 -5.483 1.00 92.38 86 LEU A CA 1
ATOM 662 C C . LEU A 1 86 ? 7.918 6.476 -4.703 1.00 92.38 86 LEU A C 1
ATOM 664 O O . LEU A 1 86 ? 7.750 6.102 -3.544 1.00 92.38 86 LEU A O 1
ATOM 668 N N . ARG A 1 87 ? 9.114 6.413 -5.307 1.00 93.75 87 ARG A N 1
ATOM 669 C CA . ARG A 1 87 ? 10.341 5.945 -4.643 1.00 93.75 87 ARG A CA 1
ATOM 670 C C . ARG A 1 87 ? 10.687 6.806 -3.432 1.00 93.75 87 ARG A C 1
ATOM 672 O O . ARG A 1 87 ? 10.970 6.260 -2.370 1.00 93.75 87 ARG A O 1
ATOM 679 N N . LYS A 1 88 ? 10.669 8.131 -3.593 1.00 93.94 88 LYS A N 1
ATOM 680 C CA . LYS A 1 88 ? 10.948 9.085 -2.519 1.00 93.94 88 LYS A CA 1
ATOM 681 C C . LYS A 1 88 ? 9.962 8.897 -1.372 1.00 93.94 88 LYS A C 1
ATOM 683 O O . LYS A 1 88 ? 10.395 8.686 -0.245 1.00 93.94 88 LYS A O 1
ATOM 688 N N . THR A 1 89 ? 8.663 8.880 -1.671 1.00 94.62 89 THR A N 1
ATOM 689 C CA . THR A 1 89 ? 7.630 8.689 -0.652 1.00 94.62 89 THR A CA 1
ATOM 690 C C . THR A 1 89 ? 7.823 7.360 0.079 1.00 94.62 89 THR A C 1
ATOM 692 O O . THR A 1 89 ? 7.878 7.361 1.300 1.00 94.62 89 THR A O 1
ATOM 695 N N . LEU A 1 90 ? 8.034 6.240 -0.624 1.00 95.31 90 LEU A N 1
ATOM 696 C CA . LEU A 1 90 ? 8.307 4.943 0.016 1.00 95.31 90 LEU A CA 1
ATOM 697 C C . LEU A 1 90 ? 9.550 4.957 0.926 1.00 95.31 90 LEU A C 1
ATOM 699 O O . LEU A 1 90 ? 9.560 4.260 1.934 1.00 95.31 90 LEU A O 1
ATOM 703 N N . GLY A 1 91 ? 10.583 5.739 0.592 1.00 94.94 91 GLY A N 1
ATOM 704 C CA . GLY A 1 91 ? 11.789 5.889 1.415 1.00 94.94 91 GLY A CA 1
ATOM 705 C C . GLY A 1 91 ? 11.596 6.744 2.674 1.00 94.94 91 GLY A C 1
ATOM 706 O O . GLY A 1 91 ? 12.345 6.601 3.644 1.00 94.94 91 GLY A O 1
ATOM 707 N N . GLU A 1 92 ? 10.591 7.616 2.685 1.00 95.19 92 GLU A N 1
ATOM 708 C CA . GLU A 1 92 ? 10.244 8.482 3.818 1.00 95.19 92 GLU A CA 1
ATOM 709 C C . GLU A 1 92 ? 9.269 7.802 4.790 1.00 95.19 92 GLU A C 1
ATOM 711 O O . GLU A 1 92 ? 9.313 8.088 5.984 1.00 95.19 92 GLU A O 1
ATOM 716 N N . LEU A 1 93 ? 8.456 6.857 4.305 1.00 95.75 93 LEU A N 1
ATOM 717 C CA . LEU A 1 93 ? 7.467 6.138 5.110 1.00 95.75 93 LEU A CA 1
ATOM 718 C C . LEU A 1 93 ? 8.083 5.260 6.201 1.00 95.75 93 LEU A C 1
ATOM 720 O O . LEU A 1 93 ? 9.152 4.665 6.031 1.00 95.75 93 LEU A O 1
ATOM 724 N N . ARG A 1 94 ? 7.359 5.108 7.306 1.00 95.12 94 ARG A N 1
ATOM 725 C CA . ARG A 1 94 ? 7.704 4.248 8.441 1.00 95.12 94 ARG A CA 1
ATOM 726 C C . ARG A 1 94 ? 6.509 3.398 8.872 1.00 95.12 94 ARG A C 1
ATOM 728 O O . ARG A 1 94 ? 5.368 3.642 8.487 1.00 95.12 94 ARG A O 1
ATOM 735 N N . ALA A 1 95 ? 6.786 2.366 9.668 1.00 95.94 95 ALA A N 1
ATOM 736 C CA . ALA A 1 95 ? 5.728 1.650 10.375 1.00 95.94 95 ALA A CA 1
ATOM 737 C C . ALA A 1 95 ? 4.938 2.636 11.253 1.00 95.94 95 ALA A C 1
ATOM 739 O O . ALA A 1 95 ? 5.530 3.523 11.863 1.00 95.94 95 ALA A O 1
ATOM 740 N N . GLY A 1 96 ? 3.615 2.495 11.279 1.00 95.38 96 GLY A N 1
ATOM 741 C CA . GLY A 1 96 ? 2.704 3.410 11.968 1.00 95.38 96 GLY A CA 1
ATOM 742 C C . GLY A 1 96 ? 2.187 4.574 11.115 1.00 95.38 96 GLY A C 1
ATOM 743 O O . GLY A 1 96 ? 1.187 5.184 11.493 1.00 95.38 96 GLY A O 1
ATOM 744 N N . ASP A 1 97 ? 2.775 4.860 9.949 1.00 96.38 97 ASP A N 1
ATOM 745 C CA . ASP A 1 97 ? 2.240 5.898 9.061 1.00 96.38 97 ASP A CA 1
ATOM 746 C C . ASP A 1 97 ? 0.865 5.500 8.510 1.00 96.38 97 ASP A C 1
ATOM 748 O O . ASP A 1 97 ? 0.635 4.348 8.123 1.00 96.38 97 ASP A O 1
ATOM 752 N N . LEU A 1 98 ? -0.049 6.473 8.436 1.00 96.88 98 LEU A N 1
ATOM 753 C CA . LEU A 1 98 ? -1.339 6.322 7.768 1.00 96.88 98 LEU A CA 1
ATOM 754 C C . LEU A 1 98 ? -1.205 6.792 6.332 1.00 96.88 98 LEU A C 1
ATOM 756 O O . LEU A 1 98 ? -0.800 7.921 6.073 1.00 96.88 98 LEU A O 1
ATOM 760 N N . VAL A 1 99 ? -1.600 5.950 5.386 1.00 96.94 99 VAL A N 1
ATOM 761 C CA . VAL A 1 99 ? -1.441 6.252 3.969 1.00 96.94 99 VAL A CA 1
ATOM 762 C C . VAL A 1 99 ? -2.733 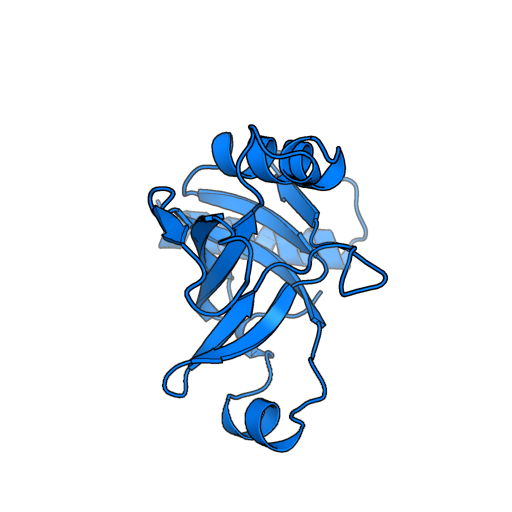6.038 3.201 1.00 96.94 99 VAL A C 1
ATOM 764 O O . VAL A 1 99 ? -3.466 5.069 3.407 1.00 96.94 99 VAL A O 1
ATOM 767 N N . LEU A 1 100 ? -2.993 6.945 2.264 1.00 96.69 100 LEU A N 1
ATOM 768 C CA . LEU A 1 100 ? -3.928 6.714 1.174 1.00 96.69 100 LEU A CA 1
ATOM 769 C C . LEU A 1 100 ? -3.140 6.148 -0.005 1.00 96.69 100 LEU A C 1
ATOM 771 O O . LEU A 1 100 ? -2.291 6.833 -0.580 1.00 96.69 100 LEU A O 1
ATOM 775 N N . VAL A 1 101 ? -3.446 4.910 -0.383 1.00 96.56 101 VAL A N 1
ATOM 776 C CA . VAL A 1 101 ? -2.856 4.260 -1.553 1.00 96.56 101 VAL A CA 1
ATOM 777 C C . VAL A 1 101 ? -3.922 4.110 -2.625 1.00 96.56 101 VAL A C 1
ATOM 779 O O . VAL A 1 101 ? -4.989 3.543 -2.384 1.00 96.56 101 VAL A O 1
ATOM 782 N N . ARG A 1 102 ? -3.643 4.638 -3.816 1.00 95.06 102 ARG A N 1
ATOM 783 C CA . ARG A 1 102 ? -4.583 4.662 -4.940 1.00 95.06 102 ARG A CA 1
ATOM 784 C C . ARG A 1 102 ? -4.103 3.796 -6.086 1.00 95.06 102 ARG A C 1
ATOM 786 O O . ARG A 1 102 ? -2.900 3.703 -6.322 1.00 95.06 102 ARG A O 1
ATOM 793 N N . ASN A 1 103 ? -5.044 3.234 -6.836 1.00 94.94 103 ASN A N 1
ATOM 794 C CA . ASN A 1 103 ? -4.802 2.393 -8.005 1.00 94.94 103 ASN A CA 1
ATOM 795 C C . ASN A 1 103 ? -3.872 1.207 -7.693 1.00 94.94 103 ASN A C 1
ATOM 797 O O . ASN A 1 103 ? -2.876 0.993 -8.388 1.00 94.94 103 ASN A O 1
ATOM 801 N N . ILE A 1 104 ? -4.163 0.444 -6.638 1.00 95.50 104 ILE A N 1
ATOM 802 C CA . ILE A 1 104 ? -3.480 -0.831 -6.385 1.00 95.50 104 ILE A CA 1
ATOM 803 C C . ILE A 1 104 ? -4.171 -1.916 -7.199 1.00 95.50 104 ILE A C 1
ATOM 805 O O . ILE A 1 104 ? -5.365 -2.146 -7.018 1.00 95.50 104 ILE A O 1
ATOM 809 N N . ALA A 1 105 ? -3.422 -2.615 -8.047 1.00 95.69 105 ALA A N 1
ATOM 810 C CA . ALA A 1 105 ? -3.916 -3.805 -8.724 1.00 95.69 105 ALA A CA 1
ATOM 811 C C . ALA A 1 105 ? -3.955 -4.994 -7.765 1.00 95.69 105 ALA A C 1
ATOM 813 O O . ALA A 1 105 ? -2.954 -5.308 -7.121 1.00 95.69 105 ALA A O 1
ATOM 814 N N . LEU A 1 106 ? -5.091 -5.677 -7.698 1.00 96.69 106 LEU A N 1
ATOM 815 C CA . LEU A 1 106 ? -5.230 -6.918 -6.951 1.00 96.69 106 LEU A CA 1
ATOM 816 C C . LEU A 1 106 ? -4.814 -8.110 -7.809 1.00 96.69 106 LEU A C 1
ATOM 818 O O . LEU A 1 106 ? -5.139 -8.186 -8.995 1.00 96.69 106 LEU A O 1
ATOM 822 N N . HIS A 1 107 ? -4.130 -9.056 -7.181 1.00 95.38 107 HIS A N 1
ATOM 823 C CA . HIS A 1 107 ? -3.794 -10.351 -7.755 1.00 95.38 107 HIS A CA 1
ATOM 824 C C . HIS A 1 107 ? -3.787 -11.424 -6.663 1.00 95.38 107 HIS A C 1
ATOM 826 O O . HIS A 1 107 ? -3.810 -11.118 -5.467 1.00 95.38 107 HIS A O 1
ATOM 832 N N . THR A 1 108 ? -3.739 -12.684 -7.082 1.00 95.44 108 THR A N 1
ATOM 833 C CA . THR A 1 108 ? -3.630 -13.824 -6.175 1.00 95.44 108 THR A CA 1
ATOM 834 C C . THR A 1 108 ? -2.189 -14.323 -6.118 1.00 95.44 108 THR A C 1
ATOM 836 O O . THR A 1 108 ? -1.549 -14.524 -7.150 1.00 95.44 108 THR A O 1
ATOM 839 N N . TRP A 1 109 ? -1.687 -14.596 -4.915 1.00 92.81 109 TRP A N 1
ATOM 840 C CA . TRP A 1 109 ? -0.428 -15.303 -4.690 1.00 92.81 109 TRP A CA 1
ATOM 841 C C . TRP A 1 109 ? -0.620 -16.395 -3.640 1.00 92.81 109 TRP A C 1
ATOM 843 O O . TRP A 1 109 ? -0.976 -16.112 -2.500 1.00 92.81 109 TRP A O 1
ATOM 853 N N . LYS A 1 110 ? -0.403 -17.662 -4.021 1.00 92.38 110 LYS A N 1
ATOM 854 C CA . LYS A 1 110 ? -0.600 -18.835 -3.142 1.00 92.38 110 LYS A CA 1
ATOM 855 C C . LYS A 1 110 ? -1.962 -18.834 -2.416 1.00 92.38 110 LYS A C 1
ATOM 857 O O . LYS A 1 110 ? -2.042 -19.160 -1.237 1.00 92.38 110 LYS A O 1
ATOM 862 N N . GLY A 1 111 ? -3.027 -18.434 -3.117 1.00 92.31 111 GLY A N 1
ATOM 863 C CA . GLY A 1 111 ? -4.386 -18.348 -2.565 1.00 92.31 111 GLY A CA 1
ATOM 864 C C . GLY A 1 111 ? -4.664 -17.115 -1.694 1.00 92.31 111 GLY A C 1
ATOM 865 O O . GLY A 1 111 ? -5.774 -16.974 -1.185 1.00 92.31 111 GLY A O 1
ATOM 866 N N . LEU A 1 112 ? -3.697 -16.207 -1.533 1.00 94.00 112 LEU A N 1
ATOM 867 C CA . LEU A 1 112 ? -3.861 -14.945 -0.816 1.00 94.00 112 LEU A CA 1
ATOM 868 C C . LEU A 1 112 ? -4.071 -13.787 -1.788 1.00 94.00 112 LEU A C 1
ATOM 870 O O . LEU A 1 112 ? -3.470 -13.739 -2.858 1.00 94.00 112 LEU A O 1
ATOM 874 N N . VAL A 1 113 ? -4.911 -12.837 -1.384 1.00 96.75 113 VAL A N 1
ATOM 875 C CA . VAL A 1 113 ? -5.136 -11.590 -2.121 1.00 96.75 113 VAL A CA 1
ATOM 876 C C . VAL A 1 113 ? -4.013 -10.620 -1.779 1.00 96.75 113 VAL A C 1
ATOM 878 O O . VAL A 1 113 ? -3.875 -10.216 -0.623 1.00 96.75 113 VAL A O 1
ATOM 881 N N . CYS A 1 114 ? -3.240 -10.239 -2.788 1.00 97.06 114 CYS A N 1
ATOM 882 C CA . CYS A 1 114 ? -2.119 -9.317 -2.678 1.00 97.06 114 CYS A CA 1
ATOM 883 C C . CYS A 1 114 ? -2.328 -8.117 -3.603 1.00 97.06 114 CYS A C 1
ATOM 885 O O . CYS A 1 114 ? -3.032 -8.189 -4.613 1.00 97.06 114 CYS A O 1
ATOM 887 N N . GLY A 1 115 ? -1.698 -6.999 -3.261 1.00 97.31 115 GLY A N 1
ATOM 888 C CA . GLY A 1 115 ? -1.665 -5.820 -4.110 1.00 97.31 115 GLY A CA 1
ATOM 889 C C . GLY A 1 115 ? -0.359 -5.695 -4.888 1.00 97.31 115 GLY A C 1
ATOM 890 O O . GLY A 1 115 ? 0.700 -6.164 -4.471 1.00 97.31 115 GLY A O 1
ATOM 891 N N . GLN A 1 116 ? -0.421 -5.005 -6.016 1.00 95.69 116 GLN A N 1
ATOM 892 C CA . GLN A 1 116 ? 0.737 -4.631 -6.808 1.00 95.69 116 GLN A CA 1
ATOM 893 C C . GLN A 1 116 ? 0.602 -3.186 -7.288 1.00 95.69 116 GLN A C 1
ATOM 895 O O . GLN A 1 116 ? -0.481 -2.751 -7.691 1.00 95.69 116 GLN A O 1
ATOM 900 N N . SER A 1 117 ? 1.712 -2.445 -7.280 1.00 94.25 117 SER A N 1
ATOM 901 C CA . SER A 1 117 ? 1.741 -1.109 -7.863 1.00 94.25 117 SER A CA 1
ATOM 902 C C . SER A 1 117 ? 1.581 -1.157 -9.386 1.00 94.25 117 SER A C 1
ATOM 904 O O . SER A 1 117 ? 2.288 -1.885 -10.087 1.00 94.25 117 SER A O 1
ATOM 906 N N . LEU A 1 118 ? 0.705 -0.314 -9.913 1.00 89.06 118 LEU A N 1
ATOM 907 C CA . LEU A 1 118 ? 0.538 -0.050 -11.330 1.00 89.06 118 LEU A CA 1
ATOM 908 C C . LEU A 1 118 ? 1.506 1.047 -11.769 1.00 89.06 118 LEU A C 1
ATOM 910 O O . LEU A 1 118 ? 1.483 2.155 -11.233 1.00 89.06 118 LEU A O 1
ATOM 914 N N . ALA A 1 119 ? 2.322 0.772 -12.787 1.00 79.44 119 ALA A N 1
ATOM 915 C CA . ALA A 1 119 ? 3.025 1.846 -13.481 1.00 79.44 119 ALA A CA 1
ATOM 916 C C . ALA A 1 119 ? 2.229 2.309 -14.702 1.00 79.44 119 ALA A C 1
ATOM 918 O O . ALA A 1 119 ? 1.613 1.515 -15.420 1.00 79.44 119 ALA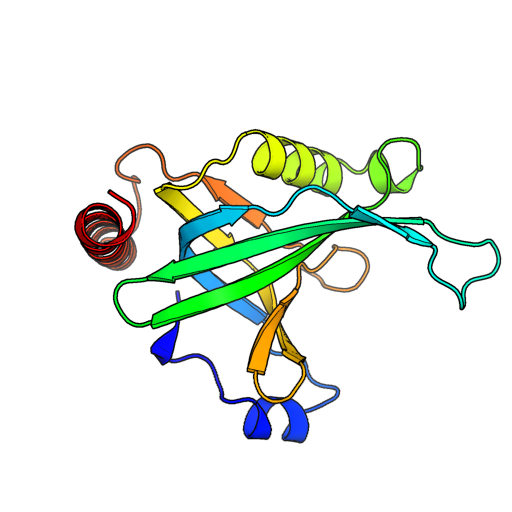 A O 1
ATOM 919 N N . ARG A 1 120 ? 2.334 3.606 -14.979 1.00 72.69 120 ARG A N 1
ATOM 920 C CA . ARG A 1 120 ? 1.595 4.330 -16.020 1.00 72.69 120 ARG A CA 1
ATOM 921 C C . ARG A 1 120 ? 1.746 3.762 -17.436 1.00 72.69 120 ARG A C 1
ATOM 923 O O . ARG A 1 120 ? 0.897 3.959 -18.292 1.00 72.69 120 ARG A O 1
ATOM 930 N N . ARG A 1 121 ? 2.806 2.994 -17.695 1.00 69.56 121 ARG A N 1
ATOM 931 C CA . ARG A 1 121 ? 2.999 2.293 -18.976 1.00 69.56 121 ARG A CA 1
ATOM 932 C C . ARG A 1 121 ? 1.998 1.157 -19.242 1.00 69.56 121 ARG A C 1
ATOM 934 O O . ARG A 1 121 ? 1.922 0.698 -20.376 1.00 69.56 121 ARG A O 1
ATOM 941 N N . TRP A 1 122 ? 1.315 0.644 -18.218 1.00 65.31 122 TRP A N 1
ATOM 942 C CA . TRP A 1 122 ? 0.374 -0.481 -18.332 1.00 65.31 122 TRP A CA 1
ATOM 943 C C . TRP A 1 122 ? -1.067 -0.101 -18.004 1.00 65.31 122 TRP A C 1
ATOM 945 O O . TRP A 1 122 ? -1.987 -0.833 -18.352 1.00 65.31 122 TRP A O 1
ATOM 955 N N . ALA A 1 123 ? -1.263 1.026 -17.328 1.00 67.56 123 ALA A N 1
ATOM 956 C CA . ALA A 1 123 ? -2.559 1.488 -16.871 1.00 67.56 123 ALA A CA 1
ATOM 957 C C . ALA A 1 123 ? -2.678 2.993 -17.103 1.00 67.56 123 ALA A C 1
ATOM 959 O O . ALA A 1 123 ? -1.691 3.719 -17.021 1.00 67.56 123 ALA A O 1
ATOM 960 N N . ARG A 1 124 ? -3.904 3.469 -17.352 1.00 73.12 124 ARG A N 1
ATOM 961 C CA . ARG A 1 124 ? -4.181 4.910 -17.504 1.00 73.12 124 ARG A CA 1
ATOM 962 C C . ARG A 1 124 ? -3.766 5.714 -16.267 1.00 73.12 124 ARG A C 1
ATOM 964 O O . ARG A 1 124 ? -3.345 6.855 -16.410 1.00 73.12 124 ARG A O 1
ATOM 971 N N . ASN A 1 125 ? -3.841 5.089 -15.091 1.00 80.62 125 ASN A N 1
ATOM 972 C CA . ASN A 1 125 ? -3.449 5.669 -13.814 1.00 80.62 125 ASN A CA 1
ATOM 973 C C . ASN A 1 125 ? -2.294 4.866 -13.205 1.00 80.62 125 ASN A C 1
ATOM 975 O O . ASN A 1 125 ? -2.315 3.634 -13.223 1.00 80.62 125 ASN A O 1
ATOM 979 N N . SER A 1 126 ? -1.307 5.559 -12.642 1.00 88.00 126 SER A N 1
ATOM 980 C CA . SER A 1 126 ? -0.262 4.968 -11.806 1.00 88.00 126 SER A CA 1
ATOM 981 C C . SER A 1 126 ? -0.718 4.847 -10.352 1.00 88.00 126 SER A C 1
ATOM 983 O O . SER A 1 126 ? -1.630 5.548 -9.896 1.00 88.00 126 SER A O 1
ATOM 985 N N . THR A 1 127 ? -0.076 3.945 -9.611 1.00 93.81 127 THR A N 1
ATOM 986 C CA . THR A 1 127 ? -0.226 3.898 -8.158 1.00 93.81 127 THR A CA 1
ATOM 987 C C . THR A 1 127 ? 0.304 5.180 -7.540 1.00 93.81 127 THR A C 1
ATOM 989 O O . THR A 1 127 ? 1.423 5.600 -7.828 1.00 93.81 127 THR A O 1
ATOM 992 N N . MET A 1 128 ? -0.503 5.774 -6.667 1.00 92.56 128 MET A N 1
ATOM 993 C CA . MET A 1 128 ? -0.130 6.942 -5.876 1.00 92.56 128 MET A CA 1
ATOM 994 C C . MET A 1 128 ? -0.159 6.570 -4.405 1.00 92.56 128 MET A C 1
ATOM 996 O O . MET A 1 128 ? -1.035 5.821 -3.972 1.00 92.56 128 MET A O 1
ATOM 1000 N N . LEU A 1 129 ? 0.781 7.120 -3.647 1.00 94.31 129 LEU A N 1
ATOM 1001 C CA . LEU A 1 129 ? 0.861 6.934 -2.211 1.00 94.31 129 LEU A CA 1
ATOM 1002 C C . LEU A 1 129 ? 0.972 8.307 -1.557 1.00 94.31 129 LEU A C 1
ATOM 1004 O O . LEU A 1 129 ? 1.841 9.099 -1.916 1.00 94.31 129 LEU A O 1
ATOM 1008 N N . ILE A 1 130 ? 0.063 8.589 -0.629 1.00 94.12 130 ILE A N 1
ATOM 1009 C CA . ILE A 1 130 ? -0.014 9.861 0.087 1.00 94.12 130 ILE A CA 1
ATOM 1010 C C . ILE A 1 130 ? 0.071 9.555 1.579 1.00 94.12 130 ILE A C 1
ATOM 1012 O O . ILE A 1 130 ? -0.791 8.846 2.099 1.00 94.12 130 ILE A O 1
ATOM 1016 N N . ASN A 1 131 ? 1.094 10.085 2.251 1.00 95.06 131 ASN A N 1
ATOM 1017 C CA . ASN A 1 131 ? 1.206 10.023 3.707 1.00 95.06 131 ASN A CA 1
ATOM 1018 C C . ASN A 1 131 ? 0.255 11.048 4.345 1.00 95.06 131 ASN A C 1
ATOM 1020 O O . ASN A 1 131 ? 0.291 12.229 4.002 1.00 95.06 131 ASN A O 1
ATOM 1024 N N . LEU A 1 132 ? -0.608 10.588 5.246 1.00 93.25 132 LEU A N 1
ATOM 1025 C CA . LEU A 1 132 ? -1.611 11.376 5.957 1.00 93.25 132 LEU A CA 1
ATOM 1026 C C . LEU A 1 132 ? -1.140 11.620 7.394 1.00 93.25 132 LEU A C 1
ATOM 1028 O O . LEU A 1 132 ? -1.721 11.088 8.341 1.00 93.25 132 LEU A O 1
ATOM 1032 N N . VAL A 1 133 ? -0.063 12.404 7.519 1.00 83.00 133 VAL A N 1
ATOM 1033 C CA . VAL A 1 133 ? 0.589 12.738 8.798 1.00 83.00 133 VAL A CA 1
ATOM 1034 C C . VAL A 1 133 ? -0.381 13.463 9.731 1.00 83.00 133 VAL A C 1
ATOM 1036 O O . VAL A 1 133 ? -0.554 13.074 10.884 1.00 83.00 133 VAL A O 1
ATOM 1039 N N . ASP A 1 134 ? -1.062 14.476 9.198 1.00 84.88 134 ASP A N 1
ATOM 1040 C CA . ASP A 1 134 ? -2.049 15.268 9.922 1.00 84.88 134 ASP A CA 1
ATOM 1041 C C . ASP A 1 134 ? -3.476 14.878 9.540 1.00 84.88 134 ASP A C 1
ATOM 1043 O O . ASP A 1 134 ? -3.725 14.222 8.522 1.00 84.88 134 ASP A O 1
ATOM 1047 N N . ARG A 1 135 ? -4.438 15.338 10.351 1.00 85.69 135 ARG A N 1
ATOM 1048 C CA . ARG A 1 135 ? -5.864 15.194 10.052 1.00 85.69 135 ARG A CA 1
ATOM 1049 C C . ARG A 1 135 ? -6.151 15.773 8.657 1.00 85.69 135 ARG A C 1
ATOM 1051 O O . ARG A 1 135 ? -5.993 16.979 8.462 1.00 85.69 135 ARG A O 1
ATOM 1058 N N . PRO A 1 136 ? -6.598 14.955 7.690 1.00 85.19 136 PRO A N 1
ATOM 1059 C CA . PRO A 1 136 ? -6.706 15.406 6.311 1.00 85.19 136 PRO A CA 1
ATOM 1060 C C . PRO A 1 136 ? -7.925 16.315 6.108 1.00 85.19 136 PRO A C 1
ATOM 1062 O O . PRO A 1 136 ? -9.020 16.005 6.570 1.00 85.19 136 PRO A O 1
ATOM 1065 N N . THR A 1 137 ? -7.783 17.408 5.356 1.00 87.12 137 THR A N 1
ATOM 1066 C CA . THR A 1 137 ? -8.923 18.247 4.936 1.00 87.12 137 THR A CA 1
ATOM 1067 C C . THR A 1 137 ? -9.631 17.597 3.750 1.00 87.12 137 THR A C 1
ATOM 1069 O O . THR A 1 137 ? -9.374 17.913 2.590 1.00 87.12 137 THR A O 1
ATOM 1072 N N . VAL A 1 138 ? -10.482 16.615 4.036 1.00 86.00 138 VAL A N 1
ATOM 1073 C CA . VAL A 1 138 ? -11.136 15.761 3.036 1.00 86.00 138 VAL A CA 1
ATOM 1074 C C . VAL A 1 138 ? -12.612 15.540 3.362 1.00 86.00 138 VAL A C 1
ATOM 1076 O O . VAL A 1 138 ? -13.109 15.998 4.387 1.00 86.00 138 VAL A O 1
ATOM 1079 N N . SER A 1 139 ? -13.331 14.832 2.484 1.00 90.69 139 SER A N 1
ATOM 1080 C CA . SER A 1 139 ? -14.737 14.475 2.704 1.00 90.69 139 SER A CA 1
ATOM 1081 C C . SER A 1 139 ? -14.956 13.791 4.058 1.00 90.69 139 SER A C 1
ATOM 1083 O O . SER A 1 139 ? -14.128 12.979 4.473 1.00 90.69 139 SER A O 1
ATOM 1085 N N . GLU A 1 140 ? -16.115 14.015 4.672 1.00 91.38 140 GLU A N 1
ATOM 1086 C CA . GLU A 1 140 ? -16.488 13.446 5.974 1.00 91.38 140 GLU A CA 1
ATOM 1087 C C . GLU A 1 140 ? -16.346 11.916 6.038 1.00 91.38 140 GLU A C 1
ATOM 1089 O O . GLU A 1 140 ? -15.773 11.381 6.982 1.00 91.38 140 GLU A O 1
ATOM 1094 N N . SER A 1 141 ? -16.767 11.195 4.994 1.00 90.62 141 SER A N 1
ATOM 1095 C CA . SER A 1 141 ? -16.620 9.731 4.938 1.00 90.62 141 SER A CA 1
ATOM 1096 C C . SER A 1 141 ? -15.159 9.266 5.009 1.00 90.62 141 SER A C 1
ATOM 1098 O O . SER A 1 141 ? -14.848 8.262 5.655 1.00 90.62 141 SER A O 1
ATOM 1100 N N . LEU A 1 142 ? -14.252 10.012 4.373 1.00 90.00 142 LEU A N 1
ATOM 1101 C CA . LEU A 1 142 ? -12.819 9.738 4.385 1.00 90.00 142 LEU A CA 1
ATOM 1102 C C . LEU A 1 142 ? -12.197 10.090 5.739 1.00 90.00 142 LEU A C 1
ATOM 1104 O O . LEU A 1 142 ? -11.378 9.325 6.238 1.00 90.00 142 LEU A O 1
ATOM 1108 N N . LEU A 1 143 ? -12.628 11.195 6.352 1.00 93.50 143 LEU A N 1
ATOM 1109 C CA . LEU A 1 143 ? -12.249 11.571 7.714 1.00 93.50 143 LEU A CA 1
ATOM 1110 C C . LEU A 1 143 ? -12.641 10.490 8.727 1.00 93.50 143 LEU A C 1
ATOM 1112 O O . LEU A 1 143 ? -11.807 10.066 9.519 1.00 93.50 143 LE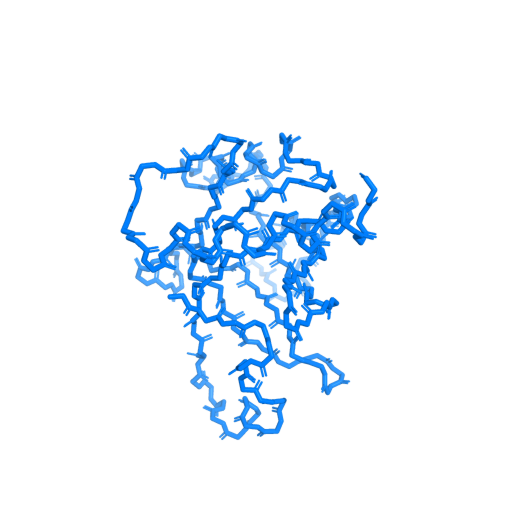U A O 1
ATOM 1116 N N . LEU A 1 144 ? -13.875 9.984 8.661 1.00 94.75 144 LEU A N 1
ATOM 1117 C CA . LEU A 1 144 ? -14.338 8.908 9.540 1.00 94.75 144 LEU A CA 1
ATOM 1118 C C . LEU A 1 144 ? -13.517 7.628 9.356 1.00 94.75 144 LEU A C 1
ATOM 1120 O O . LEU A 1 144 ? -13.207 6.955 10.335 1.00 94.75 144 LEU A O 1
ATOM 1124 N N . LYS A 1 145 ? -13.155 7.277 8.114 1.00 95.69 145 LYS A N 1
ATOM 1125 C CA . LYS A 1 145 ? -12.256 6.143 7.854 1.00 95.69 145 LYS A CA 1
ATOM 1126 C C . LYS A 1 145 ? -10.865 6.400 8.437 1.00 95.69 145 LYS A C 1
ATOM 1128 O O . LYS A 1 145 ? -10.326 5.512 9.084 1.00 95.69 145 LYS A O 1
ATOM 1133 N N . TRP A 1 146 ? -10.306 7.593 8.237 1.00 96.56 146 TRP A N 1
ATOM 1134 C CA . TRP A 1 146 ? -8.997 7.968 8.774 1.00 96.56 146 TRP A CA 1
ATOM 1135 C C . TRP A 1 146 ? -8.951 7.839 10.299 1.00 96.56 146 TRP A C 1
ATOM 1137 O O . TRP A 1 146 ? -8.044 7.189 10.807 1.00 96.56 146 TRP A O 1
ATOM 1147 N N . GLU A 1 147 ? -9.960 8.347 11.015 1.00 96.12 147 GLU A N 1
ATOM 1148 C CA . GLU A 1 147 ? -10.044 8.217 12.479 1.00 96.12 147 GLU A CA 1
ATOM 1149 C C . GLU A 1 147 ? -10.086 6.748 12.917 1.00 96.12 147 GLU A C 1
ATOM 1151 O O . GLU A 1 147 ? -9.335 6.348 13.802 1.00 96.12 147 GLU A O 1
ATOM 1156 N N . ARG A 1 148 ? -10.893 5.901 12.257 1.00 96.81 148 ARG A N 1
ATOM 1157 C CA . ARG A 1 148 ? -10.952 4.467 12.594 1.00 96.81 148 ARG A CA 1
ATOM 1158 C C . ARG A 1 148 ? -9.619 3.757 12.378 1.00 96.81 148 ARG A C 1
ATOM 1160 O O . ARG A 1 148 ? -9.199 2.986 13.238 1.00 96.81 148 ARG A O 1
ATOM 1167 N N . VAL A 1 149 ? -8.947 4.023 11.258 1.00 97.00 149 VAL A N 1
ATOM 1168 C CA . VAL A 1 149 ? -7.626 3.442 10.971 1.00 97.00 149 VAL A CA 1
ATOM 1169 C C . VAL A 1 149 ? -6.583 3.952 11.957 1.00 97.00 149 VAL A C 1
ATOM 1171 O O . VAL A 1 149 ? -5.743 3.176 12.400 1.00 97.00 149 VAL A O 1
ATOM 1174 N N . LYS A 1 150 ? -6.656 5.228 12.344 1.00 96.38 150 LYS A N 1
ATOM 1175 C CA . LYS A 1 150 ? -5.771 5.831 13.341 1.00 96.38 150 LYS A CA 1
ATOM 1176 C C . LYS A 1 150 ? -5.928 5.151 14.698 1.00 96.38 150 LYS A C 1
ATOM 1178 O O . LYS A 1 150 ? -4.933 4.694 15.251 1.00 96.38 150 LYS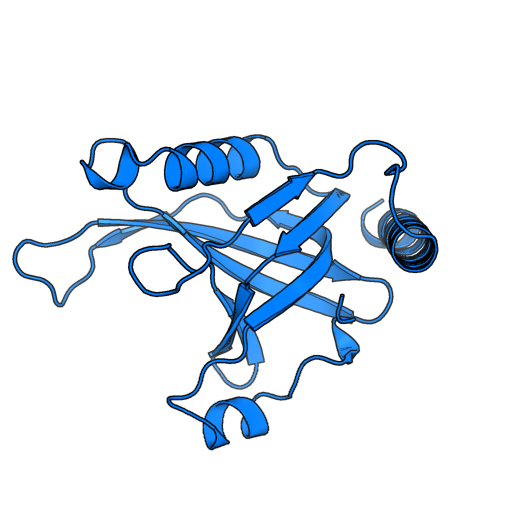 A O 1
ATOM 1183 N N . THR A 1 151 ? -7.164 5.021 15.188 1.00 96.81 151 THR A N 1
ATOM 1184 C CA . THR A 1 151 ? -7.469 4.316 16.441 1.00 96.81 151 THR A CA 1
ATOM 1185 C C . THR A 1 151 ? -7.002 2.865 16.391 1.00 96.81 151 THR A C 1
ATOM 1187 O O . THR A 1 151 ? -6.389 2.383 17.338 1.00 96.81 151 THR A O 1
ATOM 1190 N N . TRP A 1 152 ? -7.258 2.168 15.280 1.00 96.81 152 TRP A N 1
ATOM 1191 C CA . TRP A 1 152 ? -6.792 0.796 15.101 1.00 96.81 152 TRP A CA 1
ATOM 1192 C C . TRP A 1 152 ? -5.263 0.701 15.129 1.00 96.81 152 TRP A C 1
ATOM 1194 O O . TRP A 1 152 ? -4.722 -0.150 15.829 1.00 96.81 152 TRP A O 1
ATOM 1204 N N . ARG A 1 153 ? -4.564 1.593 14.419 1.00 95.88 153 ARG A N 1
ATOM 1205 C CA . ARG A 1 153 ? -3.100 1.656 14.410 1.00 95.88 153 ARG A CA 1
ATOM 1206 C C . ARG A 1 153 ? -2.551 1.866 15.816 1.00 95.88 153 ARG A C 1
ATOM 1208 O O . ARG A 1 153 ? -1.658 1.120 16.197 1.00 95.88 153 ARG A O 1
ATOM 1215 N N . ASP A 1 154 ? -3.079 2.831 16.567 1.00 94.56 154 ASP A N 1
ATOM 1216 C CA . ASP A 1 154 ? -2.630 3.115 17.941 1.00 94.56 154 ASP A CA 1
ATOM 1217 C C . ASP A 1 154 ? -2.753 1.893 18.856 1.00 94.56 154 ASP A C 1
ATOM 1219 O O . ASP A 1 154 ? -1.899 1.655 19.701 1.00 94.56 154 ASP A O 1
ATOM 1223 N N . ALA A 1 155 ? -3.789 1.077 18.660 1.00 93.69 155 ALA A N 1
ATOM 1224 C CA . ALA A 1 155 ? -3.966 -0.158 19.415 1.00 93.69 155 ALA A CA 1
ATOM 1225 C C . ALA A 1 155 ? -3.111 -1.336 18.903 1.00 93.69 155 ALA A C 1
ATOM 1227 O O . ALA A 1 155 ? -2.823 -2.251 19.672 1.00 93.69 155 ALA A O 1
ATOM 1228 N N . PHE A 1 156 ? -2.756 -1.363 17.613 1.00 89.25 156 PHE A N 1
ATOM 1229 C CA . PHE A 1 156 ? -2.134 -2.523 16.962 1.00 89.25 156 PHE A CA 1
ATOM 1230 C C . PHE A 1 156 ? -0.615 -2.404 16.784 1.00 89.25 156 PHE A C 1
ATOM 1232 O O . PHE A 1 156 ? 0.098 -3.387 16.970 1.00 89.25 156 PHE A O 1
ATOM 1239 N N . VAL A 1 157 ? -0.124 -1.235 16.368 1.00 78.75 157 VAL A N 1
ATOM 1240 C CA . VAL A 1 157 ? 1.293 -0.997 16.034 1.00 78.75 157 VAL A CA 1
ATOM 1241 C C . VAL A 1 157 ? 2.077 -0.466 17.243 1.00 78.75 157 VAL A C 1
ATOM 1243 O O . VAL A 1 157 ? 3.274 -0.742 17.330 1.00 78.75 157 VAL A O 1
ATOM 1246 N N . GLY A 1 158 ? 1.396 0.184 18.197 1.00 58.69 158 GLY A N 1
ATOM 1247 C CA . GLY A 1 158 ? 1.998 0.818 19.378 1.00 58.69 158 GLY A CA 1
ATOM 1248 C C . GLY A 1 158 ? 2.278 2.298 19.174 1.00 58.69 158 GLY A C 1
ATOM 1249 O O . GLY A 1 158 ? 2.939 2.639 18.168 1.00 58.69 158 GLY A O 1
#

Secondary structure (DSSP, 8-state):
---GGGSPPHHHHHHHTTPPPEEEEEEEEEEEPPPEEEEETT-SS-EEEEEEEEEEE-SS-EEEEEEEEE--TTSTTTT-HHHHHHHHHHHH--TT-EEEEEEEEEEEETTEEEEEEPPTTTSSS--EEEE--SPP---HHHHHHHHHHHHHHHHHT-

Radius of gyration: 15.9 Å; chains: 1; bounding box: 36×37×44 Å